Protein AF-A0A847L2K6-F1 (afdb_monomer_lite)

pLDDT: mean 93.83, std 6.28, range [61.69, 98.19]

Sequence (86 aa):
ERTTLFYANSKYPDQAVDTLAVAAYTKGEFLDIPISPCGACRQVILEVEKRYNHPIRILLYGENETYEIKSIRDLLPLSFDEDFLK

Structure (mmCIF, N/CA/C/O backbone):
data_AF-A0A847L2K6-F1
#
_entry.id   AF-A0A847L2K6-F1
#
loop_
_atom_site.group_PDB
_atom_site.id
_atom_site.type_symbol
_atom_site.label_atom_id
_atom_site.label_alt_id
_atom_site.label_comp_id
_atom_site.label_asym_id
_atom_site.label_entity_id
_atom_site.label_seq_id
_atom_site.pdbx_PDB_ins_code
_atom_site.Cartn_x
_atom_site.Cartn_y
_atom_site.Cartn_z
_atom_site.occupancy
_atom_site.B_iso_or_equiv
_atom_site.auth_seq_id
_atom_site.auth_comp_id
_atom_site.auth_asym_id
_atom_site.auth_atom_id
_atom_site.pdbx_PDB_model_num
ATOM 1 N N . GLU A 1 1 ? -1.081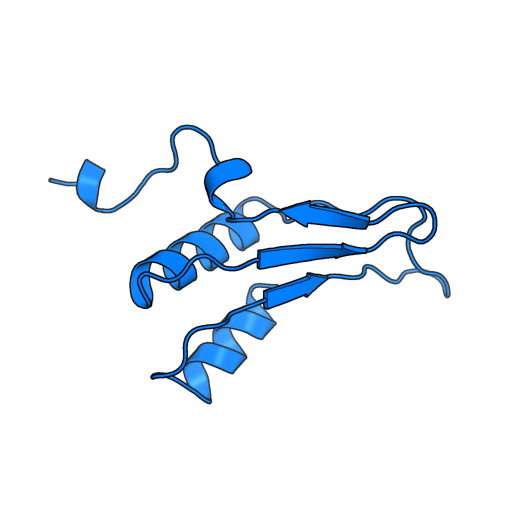 -4.342 5.258 1.00 93.81 1 GLU A N 1
ATOM 2 C CA . GLU A 1 1 ? -0.671 -4.080 3.856 1.00 93.81 1 GLU A CA 1
ATOM 3 C C . GLU A 1 1 ? 0.516 -4.935 3.425 1.00 93.81 1 GLU A C 1
ATOM 5 O O . GLU A 1 1 ? 0.340 -5.766 2.545 1.00 93.81 1 GLU A O 1
ATOM 10 N N . ARG A 1 2 ? 1.695 -4.811 4.058 1.00 95.81 2 ARG A N 1
ATOM 11 C CA . ARG A 1 2 ? 2.908 -5.567 3.663 1.00 95.81 2 ARG A CA 1
ATOM 12 C C . ARG A 1 2 ? 2.682 -7.072 3.527 1.00 95.81 2 ARG A C 1
ATOM 14 O O . ARG A 1 2 ? 3.006 -7.643 2.496 1.00 95.81 2 ARG A O 1
ATOM 21 N N . THR A 1 3 ? 2.078 -7.697 4.538 1.00 96.62 3 THR A N 1
ATOM 22 C CA . THR A 1 3 ? 1.780 -9.138 4.529 1.00 96.62 3 THR A CA 1
ATOM 23 C C . THR A 1 3 ? 0.906 -9.538 3.341 1.00 96.62 3 THR A C 1
ATOM 25 O O . THR A 1 3 ? 1.189 -10.536 2.686 1.00 96.62 3 THR A O 1
ATOM 28 N N . THR A 1 4 ? -0.116 -8.740 3.024 1.00 96.88 4 THR A N 1
ATOM 29 C CA . THR A 1 4 ? -1.012 -8.966 1.883 1.00 96.88 4 THR A CA 1
ATOM 30 C C . THR A 1 4 ? -0.253 -8.904 0.560 1.00 96.88 4 THR A C 1
ATOM 32 O O . THR A 1 4 ? -0.397 -9.799 -0.266 1.00 96.88 4 THR A O 1
ATOM 35 N N . LEU A 1 5 ? 0.597 -7.889 0.377 1.00 97.12 5 LEU A N 1
ATOM 36 C CA . LEU A 1 5 ? 1.395 -7.734 -0.843 1.00 97.12 5 LEU A CA 1
ATOM 37 C C . LEU A 1 5 ? 2.453 -8.830 -0.993 1.00 97.12 5 LEU A C 1
ATOM 39 O O . LEU A 1 5 ? 2.638 -9.353 -2.088 1.00 97.12 5 LEU A O 1
ATOM 43 N N . PHE A 1 6 ? 3.114 -9.230 0.095 1.00 96.38 6 PHE A N 1
ATOM 44 C CA . PHE A 1 6 ? 4.053 -10.352 0.061 1.00 96.38 6 PHE A CA 1
ATOM 45 C C . PHE A 1 6 ? 3.361 -11.663 -0.295 1.00 96.38 6 PHE A C 1
ATOM 47 O O . PHE A 1 6 ? 3.882 -12.431 -1.102 1.00 96.38 6 PHE A O 1
ATOM 54 N N . TYR A 1 7 ? 2.172 -11.902 0.259 1.00 97.69 7 TYR A N 1
ATOM 55 C CA . TYR A 1 7 ? 1.378 -13.068 -0.096 1.00 97.69 7 TYR A CA 1
ATOM 56 C C . TYR A 1 7 ? 0.982 -13.051 -1.576 1.00 97.69 7 TYR A C 1
ATOM 58 O O . TYR A 1 7 ? 1.213 -14.039 -2.272 1.00 97.69 7 TYR A O 1
ATOM 66 N N . ALA A 1 8 ? 0.445 -11.930 -2.071 1.00 96.56 8 ALA A N 1
ATOM 67 C CA . ALA A 1 8 ? 0.049 -11.781 -3.470 1.00 96.56 8 ALA A CA 1
ATOM 68 C C . ALA A 1 8 ? 1.234 -12.025 -4.416 1.00 96.56 8 ALA A C 1
ATOM 70 O O . ALA A 1 8 ? 1.137 -12.871 -5.297 1.00 96.56 8 ALA A O 1
ATOM 71 N N . ASN A 1 9 ? 2.385 -11.400 -4.154 1.00 95.06 9 ASN A N 1
ATOM 72 C CA . ASN A 1 9 ? 3.602 -11.584 -4.950 1.00 95.06 9 ASN A CA 1
ATOM 73 C C . ASN A 1 9 ? 4.176 -13.003 -4.881 1.00 95.06 9 ASN A C 1
ATOM 75 O O . ASN A 1 9 ? 4.836 -13.441 -5.818 1.00 95.06 9 ASN A O 1
ATOM 79 N N . SER A 1 10 ? 3.971 -13.718 -3.772 1.00 96.31 10 SER A N 1
ATOM 80 C CA . SER A 1 10 ? 4.401 -15.112 -3.648 1.00 96.31 10 SER A CA 1
ATOM 81 C C . SER A 1 10 ? 3.462 -16.074 -4.376 1.00 96.31 10 SER A C 1
ATOM 83 O O . SER A 1 10 ? 3.927 -17.094 -4.880 1.00 96.31 10 SER A O 1
ATOM 85 N N . LYS A 1 11 ? 2.155 -15.791 -4.401 1.00 97.94 11 LYS A N 1
ATOM 86 C CA . LYS A 1 11 ? 1.150 -16.653 -5.039 1.00 97.94 11 LYS A CA 1
ATOM 87 C C . LYS A 1 11 ? 0.970 -16.380 -6.526 1.00 97.94 11 LYS A C 1
ATOM 89 O O . LYS A 1 11 ? 0.741 -17.326 -7.273 1.00 97.94 11 LYS A O 1
ATOM 94 N N . TYR A 1 12 ? 1.100 -15.127 -6.938 1.00 96.81 12 TYR A N 1
ATOM 95 C CA . TYR A 1 12 ? 0.887 -14.657 -8.303 1.00 96.81 12 TYR A CA 1
ATOM 96 C C . TYR A 1 12 ? 2.075 -13.775 -8.730 1.00 96.81 12 TYR A C 1
ATOM 98 O O . TYR A 1 12 ? 1.929 -12.564 -8.870 1.00 96.81 12 TYR A O 1
ATOM 106 N N . PRO A 1 13 ? 3.280 -14.353 -8.896 1.00 95.12 13 PRO A N 1
ATOM 107 C CA . PRO A 1 13 ? 4.521 -13.593 -9.084 1.00 95.12 13 PRO A CA 1
ATOM 108 C C . PRO A 1 13 ? 4.597 -12.786 -10.386 1.00 95.12 13 PRO A C 1
ATOM 110 O O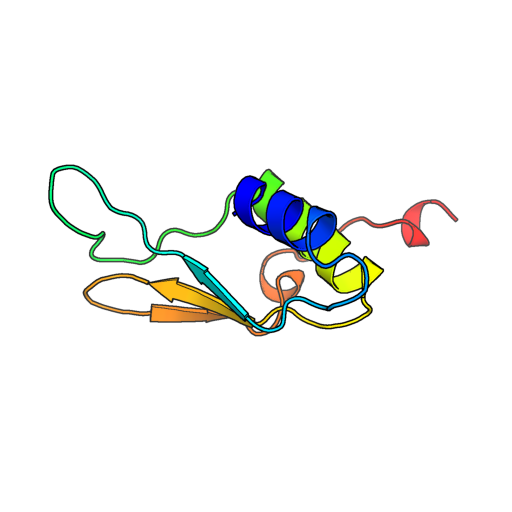 . PRO A 1 13 ? 5.432 -11.883 -10.471 1.00 95.12 13 PRO A O 1
ATOM 113 N N . ASP A 1 14 ? 3.745 -13.112 -11.361 1.00 95.88 14 ASP A N 1
ATOM 114 C CA . ASP A 1 14 ? 3.687 -12.497 -12.691 1.00 95.88 14 ASP A CA 1
ATOM 115 C C . ASP A 1 14 ? 2.436 -11.619 -12.882 1.00 95.88 14 ASP A C 1
ATOM 117 O O . ASP A 1 14 ? 2.145 -11.179 -13.993 1.00 95.88 14 ASP A O 1
ATOM 121 N N . GLN A 1 15 ? 1.660 -11.381 -11.816 1.00 96.62 15 GLN A N 1
ATOM 122 C CA . GLN A 1 15 ? 0.455 -10.552 -11.866 1.00 96.62 15 GLN A CA 1
ATOM 123 C C . GLN A 1 15 ? 0.632 -9.304 -11.006 1.00 96.62 15 GLN A C 1
ATOM 125 O O . GLN A 1 15 ? 0.874 -9.384 -9.802 1.00 96.62 15 GLN A O 1
ATOM 130 N N . ALA A 1 16 ? 0.476 -8.141 -11.636 1.00 96.81 16 ALA A N 1
ATOM 131 C CA . ALA A 1 16 ? 0.492 -6.868 -10.937 1.00 96.81 16 ALA A CA 1
ATOM 132 C C . ALA A 1 16 ? -0.742 -6.729 -10.032 1.00 96.81 16 ALA A C 1
ATOM 134 O O . ALA A 1 16 ? -1.855 -7.112 -10.399 1.00 96.81 16 ALA A O 1
ATOM 135 N N . VAL A 1 17 ? -0.549 -6.136 -8.855 1.00 97.38 17 VAL A N 1
ATOM 136 C CA . VAL A 1 17 ? -1.662 -5.710 -8.002 1.00 97.38 17 VAL A CA 1
ATOM 137 C C . VAL A 1 17 ? -2.238 -4.432 -8.595 1.00 97.38 17 VAL A C 1
ATOM 139 O O . VAL A 1 17 ? -1.513 -3.461 -8.756 1.00 97.38 17 VAL A O 1
ATOM 142 N N . ASP A 1 18 ? -3.530 -4.424 -8.909 1.00 97.25 18 ASP A N 1
ATOM 143 C CA . ASP A 1 18 ? -4.182 -3.239 -9.476 1.00 97.25 18 ASP A CA 1
ATOM 144 C C . ASP A 1 18 ? -4.685 -2.277 -8.390 1.00 97.25 18 ASP A C 1
ATOM 146 O O . ASP A 1 18 ? -4.452 -1.070 -8.434 1.00 97.25 18 ASP A O 1
ATOM 150 N N . THR A 1 19 ? -5.344 -2.827 -7.367 1.00 97.94 19 THR A N 1
ATOM 151 C CA . THR A 1 19 ? -5.963 -2.044 -6.297 1.00 97.94 19 THR A CA 1
ATOM 152 C C . THR A 1 19 ? -5.720 -2.689 -4.928 1.00 97.94 19 THR A C 1
ATOM 154 O O . THR A 1 19 ? -5.847 -3.903 -4.764 1.00 97.94 19 THR A O 1
ATOM 157 N N . LEU A 1 20 ? -5.413 -1.868 -3.921 1.00 97.88 20 LEU A N 1
ATOM 158 C CA . LEU A 1 20 ? -5.276 -2.242 -2.514 1.00 97.88 20 LEU A CA 1
ATOM 159 C C . LEU A 1 20 ? -6.311 -1.487 -1.672 1.00 97.88 20 LEU A C 1
ATOM 161 O O . LEU A 1 20 ? -6.229 -0.271 -1.534 1.00 97.88 20 LEU A O 1
ATOM 165 N N . ALA A 1 21 ? -7.246 -2.204 -1.052 1.00 97.50 21 ALA A N 1
ATOM 166 C CA . ALA A 1 21 ? -8.188 -1.628 -0.094 1.00 97.50 21 ALA A CA 1
ATOM 167 C C . ALA A 1 21 ? -7.757 -1.937 1.346 1.00 97.50 21 ALA A C 1
ATOM 169 O O . ALA A 1 21 ? -7.400 -3.074 1.666 1.00 97.50 21 ALA A O 1
ATOM 170 N N . VAL A 1 22 ? -7.793 -0.930 2.218 1.00 97.06 22 VAL A N 1
ATOM 171 C CA . VAL A 1 22 ? -7.408 -1.036 3.628 1.00 97.06 22 VAL A CA 1
ATOM 172 C C . VAL A 1 22 ? -8.535 -0.497 4.495 1.00 97.06 22 VAL A C 1
ATOM 174 O O . VAL A 1 22 ? -8.926 0.658 4.362 1.00 97.06 22 VAL A O 1
ATOM 177 N N . ALA A 1 23 ? -9.020 -1.331 5.410 1.00 96.44 23 ALA A N 1
ATOM 178 C CA . ALA A 1 23 ? -9.967 -0.952 6.448 1.00 96.44 23 ALA A CA 1
ATOM 179 C C . ALA A 1 23 ? -9.377 -1.330 7.807 1.00 96.44 23 ALA A C 1
ATOM 181 O O . ALA A 1 23 ? -8.894 -2.451 7.992 1.00 96.44 23 ALA A O 1
ATOM 182 N N . ALA A 1 24 ? -9.400 -0.395 8.751 1.00 95.75 24 ALA A N 1
ATOM 183 C CA . ALA A 1 24 ? -8.997 -0.658 10.122 1.00 95.75 24 ALA A CA 1
ATOM 184 C C . ALA A 1 24 ? -10.235 -0.928 10.975 1.00 95.75 24 ALA A C 1
ATOM 186 O O . ALA A 1 24 ? -11.185 -0.152 10.959 1.00 95.75 24 ALA A O 1
ATOM 187 N N . TYR A 1 25 ? -10.192 -2.031 11.718 1.00 96.06 25 TYR A N 1
ATOM 188 C CA . TYR A 1 25 ? -11.256 -2.467 12.611 1.00 96.06 25 TYR A CA 1
ATOM 189 C C . TYR A 1 25 ? -10.683 -2.659 14.009 1.00 96.06 25 TYR A C 1
ATOM 191 O O . TYR A 1 25 ? -9.671 -3.343 14.189 1.00 96.06 25 TYR A O 1
ATOM 199 N N . THR A 1 26 ? -11.305 -2.042 15.004 1.00 94.56 26 THR A N 1
ATOM 200 C CA . THR A 1 26 ? -10.860 -2.092 16.396 1.00 94.56 26 THR A CA 1
ATOM 201 C C . THR A 1 26 ? -12.067 -2.037 17.315 1.00 94.56 26 THR A C 1
ATOM 203 O O . THR A 1 26 ? -13.061 -1.411 16.991 1.00 94.56 26 THR A O 1
ATOM 206 N N . LYS A 1 27 ? -12.010 -2.722 18.460 1.00 93.88 27 LYS A N 1
ATOM 207 C CA . LYS A 1 27 ? -13.063 -2.687 19.497 1.00 93.88 27 LYS A CA 1
ATOM 208 C C . LYS A 1 27 ? -14.505 -2.981 19.034 1.00 93.88 27 LYS A C 1
ATOM 210 O O . LYS A 1 27 ? -15.432 -2.708 19.783 1.00 93.88 27 LYS A O 1
ATOM 215 N N . GLY A 1 28 ? -14.697 -3.620 17.882 1.00 95.62 28 GLY A N 1
ATOM 216 C CA . GLY A 1 28 ? -16.032 -3.958 17.381 1.00 95.62 28 GLY A CA 1
ATOM 217 C C . GLY A 1 28 ? -16.573 -3.015 16.304 1.00 95.62 28 GLY A C 1
ATOM 218 O O . GLY A 1 28 ? -17.697 -3.214 15.859 1.00 95.62 28 GLY A O 1
ATOM 219 N N . GLU A 1 29 ? -15.790 -2.027 15.876 1.00 96.69 29 GLU A N 1
ATOM 220 C CA . GLU A 1 29 ? -16.199 -1.003 14.912 1.00 96.69 29 GLU A CA 1
ATOM 221 C C . GLU A 1 29 ? -15.075 -0.699 13.911 1.00 96.69 29 GLU A C 1
ATOM 223 O O . GLU A 1 29 ? -13.891 -0.977 14.164 1.00 96.69 29 GLU A O 1
ATOM 228 N N . PHE A 1 30 ? -15.440 -0.163 12.743 1.00 97.12 30 PHE A N 1
ATOM 229 C CA . PHE A 1 30 ? -14.456 0.416 11.835 1.00 97.12 30 PHE A CA 1
ATOM 230 C C . PHE A 1 30 ? -14.109 1.833 12.292 1.00 97.12 30 PHE A C 1
ATOM 232 O O . PHE A 1 30 ? -14.817 2.450 13.080 1.00 97.12 30 PHE A O 1
ATOM 239 N N . LEU A 1 31 ? -12.974 2.350 11.830 1.00 96.62 31 LEU A N 1
ATOM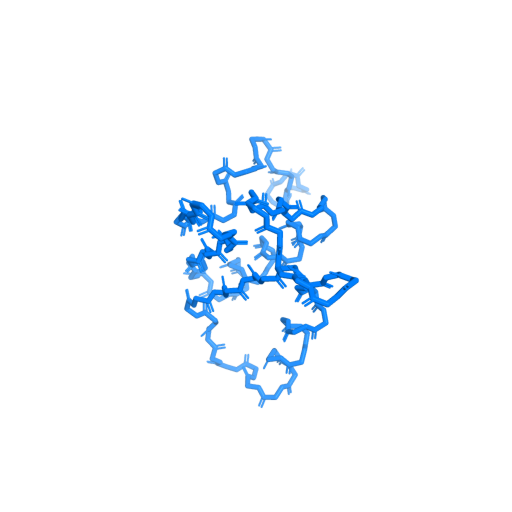 240 C CA . LEU A 1 31 ? -12.613 3.731 12.134 1.00 96.62 31 LEU A CA 1
ATOM 241 C C . LEU A 1 31 ? -13.515 4.709 11.374 1.00 96.62 31 LEU A C 1
ATOM 243 O O . LEU A 1 31 ? -13.767 4.519 10.188 1.00 96.62 31 LEU A O 1
ATOM 247 N N . ASP A 1 32 ? -13.898 5.804 12.025 1.00 96.25 32 ASP A N 1
ATOM 248 C CA . ASP A 1 32 ? -14.620 6.921 11.403 1.00 96.25 32 ASP A CA 1
ATOM 249 C C . ASP A 1 32 ? -13.852 7.548 10.232 1.00 96.25 32 ASP A C 1
ATOM 251 O O . ASP A 1 32 ? -14.427 7.874 9.194 1.00 96.25 32 ASP A O 1
ATOM 255 N N . ILE A 1 33 ? -12.541 7.726 10.423 1.00 96.38 33 ILE A N 1
ATOM 256 C CA . ILE A 1 33 ? -11.625 8.381 9.486 1.00 96.38 33 ILE A CA 1
ATOM 257 C C . ILE A 1 33 ? -10.580 7.353 9.037 1.00 96.38 33 ILE A C 1
ATOM 259 O O . ILE A 1 33 ? -10.047 6.621 9.884 1.00 96.38 33 ILE A O 1
ATOM 263 N N . PRO A 1 34 ? -10.237 7.297 7.738 1.00 96.00 34 PRO A N 1
ATOM 264 C CA . PRO A 1 34 ? -9.272 6.331 7.244 1.00 96.00 34 PRO A CA 1
ATOM 265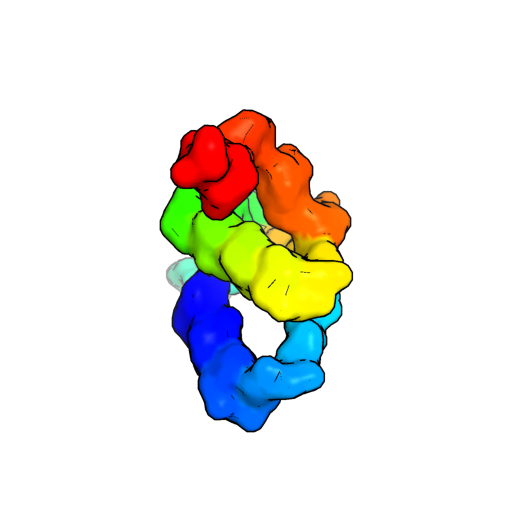 C C . PRO A 1 34 ? -7.887 6.464 7.884 1.00 96.00 34 PRO A C 1
ATOM 267 O O . PRO A 1 34 ? -7.344 7.559 8.051 1.00 96.00 34 PRO A O 1
ATOM 270 N N . ILE A 1 35 ? -7.253 5.322 8.156 1.00 94.19 35 ILE A N 1
ATOM 271 C CA . ILE A 1 35 ? -5.864 5.285 8.618 1.00 94.19 35 ILE A CA 1
ATOM 272 C C . ILE A 1 35 ? -4.895 5.326 7.435 1.0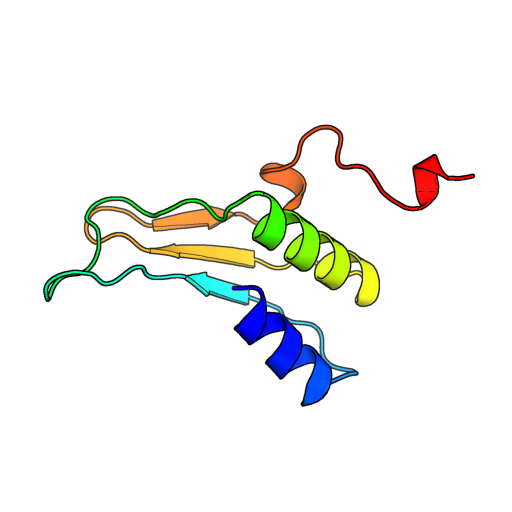0 94.19 35 ILE A C 1
ATOM 274 O O . ILE A 1 35 ? -4.996 4.541 6.493 1.00 94.19 35 ILE A O 1
ATOM 278 N N . SER A 1 36 ? -3.913 6.228 7.494 1.00 92.19 36 SER A N 1
ATOM 279 C CA . SER A 1 36 ? -2.858 6.283 6.479 1.00 92.19 36 SER A CA 1
ATOM 280 C C . SER A 1 36 ? -1.852 5.130 6.645 1.00 92.19 36 SER A C 1
ATOM 282 O O . SER A 1 36 ? -1.510 4.778 7.780 1.00 92.19 36 SER A O 1
ATOM 284 N N . PRO A 1 37 ? -1.312 4.565 5.548 1.00 94.00 37 PRO A N 1
ATOM 285 C CA . PRO A 1 37 ? -0.290 3.526 5.630 1.00 94.00 37 PRO A CA 1
ATOM 286 C C . PRO A 1 37 ? 0.973 4.068 6.308 1.00 94.00 37 PRO A C 1
ATOM 288 O O . PRO A 1 37 ? 1.403 5.196 6.043 1.00 94.00 37 PRO A O 1
ATOM 291 N N . CYS A 1 38 ? 1.612 3.259 7.156 1.00 95.06 38 CYS A N 1
ATOM 292 C CA . CYS A 1 38 ? 2.872 3.638 7.799 1.00 95.06 38 CYS A CA 1
ATOM 293 C C . CYS A 1 38 ? 4.041 3.644 6.796 1.00 95.06 38 CYS A C 1
ATOM 295 O O . CYS A 1 38 ? 3.963 3.016 5.739 1.00 95.06 38 CYS A O 1
ATOM 297 N N . GLY A 1 39 ? 5.158 4.300 7.136 1.00 93.06 39 GLY A N 1
ATOM 298 C CA . GLY A 1 39 ? 6.306 4.451 6.227 1.00 93.06 39 GLY A CA 1
ATOM 299 C C . GLY A 1 39 ? 6.827 3.128 5.650 1.00 93.06 39 GLY A C 1
ATOM 300 O O . GLY A 1 39 ? 7.069 3.032 4.452 1.00 93.06 39 GLY A O 1
ATOM 301 N N . ALA A 1 40 ? 6.896 2.072 6.465 1.00 94.50 40 ALA A N 1
ATOM 302 C CA . ALA A 1 40 ? 7.324 0.752 6.000 1.00 94.50 40 ALA A CA 1
ATOM 303 C C . ALA A 1 40 ? 6.343 0.126 4.992 1.00 94.50 40 ALA A C 1
ATOM 305 O O . ALA A 1 40 ? 6.768 -0.534 4.047 1.00 94.50 40 ALA A O 1
ATOM 306 N N . CYS A 1 41 ? 5.033 0.317 5.178 1.00 96.19 41 CYS A N 1
ATOM 307 C CA . CYS A 1 41 ? 4.035 -0.140 4.212 1.00 96.19 41 CYS A CA 1
ATOM 308 C C . CYS A 1 41 ? 4.130 0.652 2.908 1.00 96.19 41 CYS A C 1
ATOM 310 O O . CYS A 1 41 ? 4.103 0.039 1.846 1.00 96.19 41 CYS A O 1
ATOM 312 N N . ARG A 1 42 ? 4.312 1.979 2.984 1.00 95.88 42 ARG A N 1
ATOM 313 C CA . ARG A 1 42 ? 4.481 2.826 1.793 1.00 95.88 42 ARG A CA 1
ATOM 314 C C . ARG A 1 42 ? 5.684 2.395 0.954 1.00 95.88 42 ARG A C 1
ATOM 316 O O . ARG A 1 42 ? 5.545 2.259 -0.253 1.00 95.88 42 ARG A O 1
ATOM 323 N N . GLN A 1 43 ? 6.820 2.106 1.593 1.00 94.44 43 GLN A N 1
ATOM 324 C CA . GLN A 1 43 ? 8.016 1.621 0.896 1.00 94.44 43 GLN A CA 1
ATOM 325 C C . GLN A 1 43 ? 7.776 0.284 0.192 1.00 94.44 43 GLN A C 1
ATOM 327 O O . GLN A 1 43 ? 8.097 0.139 -0.978 1.00 94.44 43 GLN A O 1
ATOM 332 N N . VAL A 1 44 ? 7.126 -0.678 0.854 1.00 95.81 44 VAL A N 1
ATOM 333 C CA . VAL A 1 44 ? 6.799 -1.953 0.196 1.00 95.81 44 VAL A CA 1
ATOM 334 C C . VAL A 1 44 ? 5.859 -1.747 -0.989 1.00 95.81 44 VAL A C 1
ATOM 336 O O . VAL A 1 44 ? 6.086 -2.344 -2.032 1.00 95.81 44 VAL A O 1
ATOM 339 N N . ILE A 1 45 ? 4.827 -0.908 -0.863 1.00 96.69 45 ILE A N 1
ATOM 340 C CA . ILE A 1 45 ? 3.926 -0.620 -1.989 1.00 96.69 45 ILE A CA 1
ATOM 341 C C . ILE 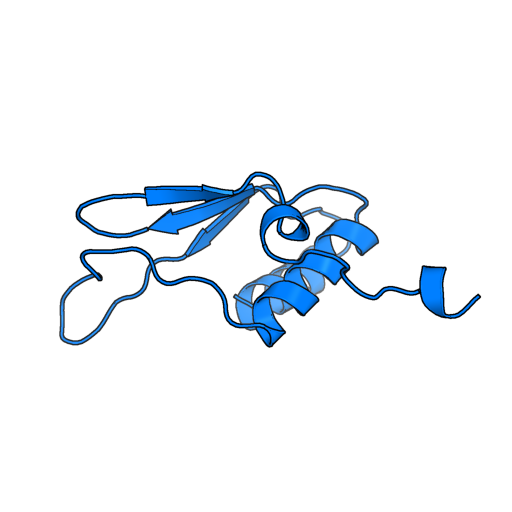A 1 45 ? 4.715 0.005 -3.152 1.00 96.69 45 ILE A C 1
ATOM 343 O O . ILE A 1 45 ? 4.512 -0.400 -4.292 1.00 96.69 45 ILE A O 1
ATOM 347 N N . LEU A 1 46 ? 5.649 0.923 -2.871 1.00 95.50 46 LEU A N 1
ATOM 348 C CA . LEU A 1 46 ? 6.475 1.582 -3.889 1.00 95.50 46 LEU A CA 1
ATOM 349 C C . LEU A 1 46 ? 7.332 0.573 -4.663 1.00 95.50 46 LEU A C 1
ATOM 351 O O . LEU A 1 46 ? 7.383 0.626 -5.890 1.00 95.50 46 LEU A O 1
ATOM 355 N N . GLU A 1 47 ? 7.952 -0.372 -3.958 1.00 94.25 47 GLU A N 1
ATOM 356 C CA . GLU A 1 47 ? 8.732 -1.451 -4.572 1.00 94.25 47 GLU A CA 1
ATOM 357 C C . GLU A 1 47 ? 7.865 -2.378 -5.432 1.00 94.25 47 GLU A C 1
ATOM 359 O O . GLU A 1 47 ? 8.287 -2.815 -6.502 1.00 94.25 47 GLU A O 1
ATOM 364 N N . VAL A 1 48 ? 6.626 -2.657 -5.010 1.00 95.75 48 VAL A N 1
ATOM 365 C CA . VAL A 1 48 ? 5.689 -3.444 -5.824 1.00 95.75 48 VAL A CA 1
ATOM 366 C C . VAL A 1 48 ? 5.289 -2.685 -7.088 1.00 95.75 48 VAL A C 1
ATOM 368 O O . VAL A 1 48 ? 5.340 -3.269 -8.170 1.00 95.75 48 VAL A O 1
ATOM 371 N N . GLU A 1 49 ? 4.952 -1.395 -6.986 1.00 95.56 49 GLU A N 1
ATOM 372 C CA . GLU A 1 49 ? 4.644 -0.575 -8.165 1.00 95.56 49 GLU A CA 1
ATOM 373 C C . GLU A 1 49 ? 5.806 -0.559 -9.164 1.00 95.56 49 GLU A C 1
ATOM 375 O O . GLU A 1 49 ? 5.583 -0.611 -10.371 1.00 95.56 49 GLU A O 1
ATOM 380 N N . LYS A 1 50 ? 7.052 -0.502 -8.674 1.00 93.88 50 LYS A N 1
ATOM 381 C CA . LYS A 1 50 ? 8.254 -0.524 -9.519 1.00 93.88 50 LYS A CA 1
ATOM 382 C C . LYS A 1 50 ? 8.493 -1.871 -10.163 1.00 93.88 50 LYS A C 1
ATOM 384 O O . LYS A 1 50 ? 8.672 -1.924 -11.375 1.00 93.88 50 LYS A O 1
ATOM 389 N N . ARG A 1 51 ? 8.434 -2.953 -9.381 1.00 94.50 51 ARG A N 1
ATOM 390 C CA . ARG A 1 51 ? 8.641 -4.322 -9.870 1.00 94.50 51 ARG A CA 1
ATOM 391 C C . ARG A 1 51 ? 7.764 -4.636 -11.079 1.00 94.50 51 ARG A C 1
ATOM 393 O O . ARG A 1 51 ? 8.236 -5.267 -12.018 1.00 94.50 51 ARG A O 1
ATOM 400 N N . TYR A 1 52 ? 6.499 -4.226 -11.035 1.00 95.56 52 TYR A N 1
ATOM 401 C CA . TYR A 1 52 ? 5.546 -4.490 -12.113 1.00 95.56 52 TYR A CA 1
ATOM 402 C C . TYR A 1 52 ? 5.367 -3.317 -13.078 1.00 95.56 52 TYR A C 1
ATOM 404 O O . TYR A 1 52 ? 4.622 -3.447 -14.045 1.00 95.56 52 TYR A O 1
ATOM 412 N N . ASN A 1 53 ? 6.025 -2.183 -12.821 1.00 95.25 53 ASN A N 1
ATOM 413 C CA . ASN A 1 53 ? 5.818 -0.924 -13.533 1.00 95.25 53 ASN A CA 1
ATOM 414 C C . ASN A 1 53 ? 4.321 -0.556 -13.664 1.00 95.25 53 ASN A C 1
ATOM 416 O O . ASN A 1 53 ? 3.864 -0.117 -14.720 1.00 95.25 53 ASN A O 1
ATOM 420 N N . HIS A 1 54 ? 3.553 -0.774 -12.591 1.00 96.50 54 HIS A N 1
ATOM 421 C CA . HIS A 1 54 ? 2.099 -0.584 -12.549 1.00 96.50 54 HIS A CA 1
ATOM 422 C C . HIS A 1 54 ? 1.705 0.156 -11.264 1.00 96.50 54 HIS A C 1
ATOM 424 O O . HIS A 1 54 ? 2.042 -0.326 -10.180 1.00 96.50 54 HIS A O 1
ATOM 430 N N . PRO A 1 55 ? 1.038 1.323 -11.339 1.00 96.62 55 PRO A N 1
ATOM 431 C CA . PRO A 1 55 ? 0.592 2.038 -10.149 1.00 96.62 55 PRO A CA 1
ATOM 432 C C . PRO A 1 55 ? -0.491 1.240 -9.417 1.00 96.62 55 PRO A C 1
ATOM 434 O O . PRO A 1 55 ? -1.387 0.679 -10.045 1.00 96.62 55 PRO A O 1
ATOM 437 N N . ILE A 1 56 ? -0.424 1.218 -8.087 1.00 97.69 56 ILE A N 1
ATOM 438 C CA . ILE A 1 56 ? -1.428 0.556 -7.256 1.00 97.69 56 ILE A CA 1
ATOM 439 C C . ILE A 1 56 ? -2.390 1.627 -6.765 1.00 97.69 56 ILE A C 1
ATOM 441 O O . ILE A 1 56 ? -2.016 2.498 -5.974 1.00 97.69 56 ILE A O 1
ATOM 445 N N . ARG A 1 57 ? -3.656 1.522 -7.170 1.00 98.19 57 ARG A N 1
ATOM 446 C CA . ARG A 1 57 ? -4.722 2.347 -6.599 1.00 98.19 57 ARG A CA 1
ATOM 447 C C . ARG A 1 57 ? -4.953 1.919 -5.153 1.00 98.19 57 ARG A C 1
ATOM 449 O O . ARG A 1 57 ? -5.186 0.745 -4.880 1.00 98.19 57 ARG A O 1
ATOM 456 N N . ILE A 1 58 ? -4.906 2.849 -4.209 1.00 98.12 58 ILE A N 1
ATOM 457 C CA . ILE A 1 58 ? -5.089 2.556 -2.786 1.00 98.12 58 ILE A CA 1
ATOM 458 C C . ILE A 1 58 ? -6.378 3.206 -2.307 1.00 98.12 58 ILE A C 1
ATOM 460 O O . ILE A 1 58 ? -6.583 4.407 -2.475 1.00 98.12 58 ILE A O 1
ATOM 464 N N . LEU A 1 59 ? -7.229 2.400 -1.681 1.00 98.00 59 LEU A N 1
ATOM 465 C CA . LEU A 1 59 ? -8.461 2.834 -1.039 1.00 98.00 59 LEU A CA 1
ATOM 466 C C . LEU A 1 59 ? -8.293 2.688 0.469 1.00 98.00 59 LEU A C 1
ATOM 468 O O . LEU A 1 59 ? -8.078 1.583 0.969 1.00 98.00 59 LEU A O 1
ATOM 472 N N . LEU A 1 60 ? -8.378 3.797 1.194 1.00 97.81 60 LEU A N 1
ATOM 473 C CA . LEU A 1 60 ? -8.343 3.808 2.651 1.00 97.81 60 LEU A CA 1
ATOM 474 C C . LEU A 1 60 ? -9.755 4.076 3.148 1.00 97.81 60 LEU A C 1
ATOM 476 O O . LEU A 1 60 ? -10.293 5.158 2.927 1.00 97.81 60 LEU A O 1
ATOM 480 N N . TYR A 1 61 ? -10.345 3.082 3.797 1.00 98.00 61 TYR A N 1
ATOM 481 C CA . TYR A 1 61 ? -11.718 3.129 4.274 1.00 98.00 61 TYR A CA 1
ATOM 482 C C . TYR A 1 61 ? -11.813 3.717 5.685 1.00 98.00 61 TYR A C 1
ATOM 484 O O . TYR A 1 61 ? -11.045 3.337 6.576 1.00 98.00 61 TYR A O 1
ATOM 492 N N . GLY A 1 62 ? -12.803 4.583 5.871 1.00 97.25 62 GLY A N 1
ATOM 493 C CA . GLY A 1 62 ? -13.379 4.993 7.142 1.00 97.25 62 GLY A CA 1
ATOM 494 C C . GLY A 1 62 ? -14.901 5.093 6.997 1.00 97.25 62 GLY A C 1
ATOM 495 O O . GLY A 1 62 ? -15.416 5.182 5.881 1.00 97.25 62 GLY A O 1
ATOM 496 N N . GLU A 1 63 ? -15.638 5.037 8.103 1.00 96.75 63 GLU A N 1
ATOM 497 C CA . GLU A 1 63 ? -17.107 5.039 8.059 1.00 96.75 63 GLU A CA 1
ATOM 498 C C . GLU A 1 63 ? -17.683 6.344 7.493 1.00 96.75 63 GLU A C 1
ATOM 500 O O . GLU A 1 63 ? -18.682 6.315 6.774 1.00 96.75 63 GLU A O 1
ATOM 505 N N . ASN A 1 64 ? -17.032 7.480 7.761 1.00 97.25 64 ASN A N 1
ATOM 506 C CA . ASN A 1 64 ? -17.499 8.788 7.300 1.00 97.25 64 ASN A CA 1
ATOM 507 C C . ASN A 1 64 ? -16.927 9.182 5.933 1.00 97.25 64 ASN A C 1
ATOM 509 O O . ASN A 1 64 ? -17.538 9.973 5.213 1.00 97.25 64 ASN A O 1
ATOM 513 N N . GLU A 1 65 ? -15.756 8.658 5.566 1.00 96.56 65 GLU A N 1
ATOM 514 C CA . GLU A 1 65 ? -15.087 8.999 4.312 1.00 96.56 65 GLU A CA 1
ATOM 515 C C . GLU A 1 65 ? -14.135 7.900 3.832 1.00 96.56 65 GLU A C 1
ATOM 517 O O . GLU A 1 65 ? -13.663 7.064 4.595 1.00 96.56 65 GLU A O 1
ATOM 522 N N . THR A 1 66 ? -13.814 7.913 2.539 1.00 97.75 66 THR A N 1
ATOM 523 C CA . THR A 1 66 ? -12.809 7.024 1.948 1.00 97.75 66 THR A CA 1
ATOM 524 C C . THR A 1 66 ? -11.808 7.858 1.169 1.00 97.75 66 THR A C 1
ATOM 526 O O . THR A 1 66 ? -12.195 8.627 0.288 1.00 97.75 66 THR A O 1
ATOM 529 N N . TYR A 1 67 ? -10.520 7.686 1.461 1.00 97.56 67 TYR A N 1
ATOM 530 C CA . TYR A 1 67 ? -9.469 8.295 0.653 1.00 97.56 67 TYR A CA 1
ATOM 531 C C . TYR A 1 67 ? -9.111 7.386 -0.513 1.00 97.56 67 TYR A C 1
ATOM 533 O O . TYR A 1 67 ? -8.864 6.192 -0.340 1.00 97.56 67 TYR A O 1
ATOM 541 N N . GLU A 1 68 ? -9.031 7.983 -1.696 1.00 97.69 68 GLU A N 1
ATOM 542 C CA . GLU A 1 68 ? -8.488 7.350 -2.887 1.00 97.69 68 GLU A CA 1
ATOM 543 C C . GLU A 1 68 ? -7.132 7.965 -3.218 1.00 97.69 68 GLU A C 1
ATOM 545 O O . GLU A 1 68 ? -6.999 9.178 -3.378 1.00 97.69 68 GLU A O 1
ATOM 550 N N . ILE A 1 69 ? -6.130 7.105 -3.357 1.00 96.94 69 ILE A N 1
ATOM 551 C CA . ILE A 1 69 ? -4.774 7.468 -3.751 1.00 96.94 69 ILE A CA 1
ATOM 552 C C . ILE A 1 69 ? -4.466 6.707 -5.039 1.00 96.94 69 ILE A C 1
ATOM 554 O O . ILE A 1 69 ? -4.642 5.490 -5.098 1.00 96.94 69 ILE A O 1
ATOM 558 N N . LYS A 1 70 ? -4.019 7.408 -6.083 1.00 96.19 70 LYS A N 1
ATOM 559 C CA . LYS A 1 70 ? -3.799 6.793 -7.403 1.00 96.19 70 LYS A CA 1
ATOM 560 C C . LYS A 1 70 ? -2.494 6.006 -7.471 1.00 96.19 70 LYS A C 1
ATOM 562 O O . LYS A 1 70 ? -2.426 5.019 -8.193 1.00 96.19 70 LYS A O 1
ATOM 567 N N . SER A 1 71 ? -1.481 6.452 -6.735 1.00 95.25 71 SER A N 1
ATOM 568 C CA . SER A 1 71 ? -0.204 5.762 -6.564 1.00 95.25 71 SER A CA 1
ATOM 569 C C . SER A 1 71 ? 0.397 6.120 -5.213 1.00 95.25 71 SER A C 1
ATOM 571 O O . SER A 1 71 ? 0.252 7.243 -4.727 1.00 95.25 71 SER A O 1
ATOM 573 N N . ILE A 1 72 ? 1.146 5.196 -4.611 1.00 95.44 72 ILE A N 1
ATOM 574 C CA . ILE A 1 72 ? 1.821 5.476 -3.335 1.00 95.44 72 ILE A CA 1
ATOM 575 C C . ILE A 1 72 ? 2.843 6.620 -3.422 1.00 95.44 72 ILE A C 1
ATOM 577 O O . ILE A 1 72 ? 3.180 7.214 -2.396 1.00 95.44 72 ILE A O 1
ATOM 581 N N . ARG A 1 73 ? 3.308 6.958 -4.632 1.00 92.19 73 ARG A N 1
ATOM 582 C CA . ARG A 1 73 ? 4.199 8.100 -4.886 1.00 92.19 73 ARG A CA 1
ATOM 583 C C . ARG A 1 73 ? 3.588 9.425 -4.427 1.00 92.19 73 ARG A C 1
ATOM 585 O O . ARG A 1 73 ? 4.317 10.275 -3.923 1.00 92.19 73 ARG A O 1
ATOM 592 N N . ASP A 1 74 ? 2.262 9.553 -4.476 1.00 91.94 74 ASP A N 1
ATOM 593 C CA . ASP A 1 74 ? 1.542 10.740 -3.994 1.00 91.94 74 ASP A CA 1
ATOM 594 C C . ASP A 1 74 ? 1.706 10.945 -2.472 1.00 91.94 74 ASP A C 1
ATOM 596 O O . ASP A 1 74 ? 1.560 12.055 -1.964 1.00 91.94 74 ASP A O 1
ATOM 600 N N . LEU A 1 75 ? 2.046 9.883 -1.728 1.00 90.44 75 LEU A N 1
ATOM 601 C CA . LEU A 1 75 ? 2.268 9.903 -0.277 1.00 90.44 75 LEU A CA 1
ATOM 602 C C . LEU A 1 75 ? 3.751 9.880 0.134 1.00 90.44 75 LEU A C 1
ATOM 604 O O . LEU A 1 75 ? 4.046 9.792 1.335 1.00 90.44 75 LEU A O 1
ATOM 608 N N . LEU A 1 76 ? 4.676 9.909 -0.829 1.00 89.12 76 LEU A N 1
ATOM 609 C CA . LEU A 1 76 ? 6.123 9.824 -0.617 1.00 89.12 76 LEU A CA 1
ATOM 610 C C . LEU A 1 76 ? 6.863 10.856 -1.491 1.00 89.12 76 LEU A C 1
ATOM 612 O O . LEU A 1 76 ? 7.521 10.480 -2.465 1.00 89.12 76 LEU A O 1
ATOM 616 N N . PRO A 1 77 ? 6.797 12.159 -1.157 1.00 82.81 77 PRO A N 1
ATOM 617 C CA . PRO A 1 77 ? 7.614 13.153 -1.842 1.00 82.81 77 PRO A CA 1
ATOM 618 C C . PRO A 1 77 ? 9.099 12.823 -1.659 1.00 82.81 77 PRO A C 1
ATOM 620 O O . PRO A 1 77 ? 9.523 12.462 -0.560 1.00 82.81 77 PRO A O 1
ATOM 623 N N . LEU A 1 78 ? 9.881 12.968 -2.735 1.00 83.19 78 LEU A N 1
ATOM 624 C CA . LEU A 1 78 ? 11.318 12.655 -2.754 1.00 83.19 78 LEU A CA 1
ATOM 625 C C . LEU A 1 78 ? 11.617 11.199 -2.353 1.00 83.19 78 LEU A C 1
ATOM 627 O O . LEU A 1 78 ? 12.586 10.926 -1.645 1.00 83.19 78 LEU A O 1
ATOM 631 N N . SER A 1 79 ? 10.761 10.259 -2.771 1.00 80.75 79 SER A N 1
ATOM 632 C CA . SER A 1 79 ? 10.965 8.835 -2.513 1.00 80.75 79 SER A CA 1
ATOM 633 C C . SER A 1 79 ? 12.336 8.377 -3.014 1.00 80.75 79 SER A C 1
ATOM 635 O O . SER A 1 79 ? 12.629 8.511 -4.201 1.00 80.75 79 SER A O 1
ATOM 637 N N . PHE A 1 80 ? 13.141 7.814 -2.116 1.00 79.75 80 PHE A N 1
ATOM 638 C CA . PHE A 1 80 ? 14.414 7.188 -2.459 1.00 79.75 80 PHE A CA 1
ATOM 639 C C . PHE A 1 80 ? 14.195 5.906 -3.261 1.00 79.75 80 PHE A C 1
ATOM 641 O O . PHE A 1 80 ? 13.277 5.138 -2.961 1.00 79.75 80 PHE A O 1
ATOM 648 N N . ASP A 1 81 ? 15.064 5.665 -4.239 1.00 77.06 81 ASP A N 1
ATOM 649 C CA . ASP A 1 81 ? 15.085 4.436 -5.018 1.00 77.06 81 ASP A CA 1
ATOM 650 C C . ASP A 1 81 ? 16.435 4.119 -5.650 1.00 77.06 81 ASP A C 1
ATOM 652 O O . ASP A 1 81 ? 17.419 4.822 -5.426 1.00 77.06 81 ASP A O 1
ATOM 656 N N . GLU A 1 82 ? 16.484 3.022 -6.407 1.00 77.75 82 GLU A N 1
ATOM 657 C CA . GLU A 1 82 ? 17.704 2.555 -7.061 1.00 77.75 82 GLU A CA 1
ATOM 658 C C . GLU A 1 82 ? 18.322 3.579 -8.022 1.00 77.75 82 GLU A C 1
ATOM 660 O O . GLU A 1 82 ? 19.533 3.533 -8.238 1.00 77.75 82 GLU A O 1
ATOM 665 N N . ASP A 1 83 ? 17.553 4.538 -8.552 1.00 78.56 83 ASP A N 1
ATOM 666 C CA . ASP A 1 83 ? 18.106 5.578 -9.420 1.00 78.56 83 ASP A CA 1
ATOM 667 C C . ASP A 1 83 ? 19.020 6.541 -8.647 1.00 78.56 83 ASP A C 1
ATOM 669 O O . ASP A 1 83 ? 19.918 7.131 -9.244 1.00 78.56 83 ASP A O 1
ATOM 673 N N . PHE A 1 84 ? 18.876 6.642 -7.320 1.00 79.62 84 PHE A N 1
ATOM 674 C CA . PHE A 1 84 ? 19.772 7.419 -6.452 1.00 79.62 84 PHE A CA 1
ATOM 675 C C . PHE A 1 84 ? 21.059 6.678 -6.063 1.00 79.62 84 PHE A C 1
ATOM 677 O O . PHE A 1 84 ? 21.930 7.269 -5.425 1.00 79.62 84 PHE A O 1
ATOM 684 N N . LEU A 1 85 ? 21.176 5.389 -6.396 1.00 79.25 85 LEU A N 1
ATOM 685 C CA . LEU A 1 85 ? 22.374 4.579 -6.144 1.00 79.25 85 LEU A CA 1
ATOM 686 C C . LEU A 1 85 ? 23.317 4.508 -7.357 1.00 79.25 85 LEU A C 1
ATOM 688 O O . LEU A 1 85 ? 24.328 3.807 -7.288 1.00 79.25 85 LEU A O 1
ATOM 692 N N . LYS A 1 86 ? 22.977 5.197 -8.451 1.00 61.69 86 LYS A N 1
ATOM 693 C CA . LYS A 1 86 ? 23.772 5.278 -9.683 1.00 61.69 86 LYS A CA 1
ATOM 694 C C . LYS A 1 86 ? 24.823 6.384 -9.636 1.00 61.69 86 LYS A C 1
ATOM 696 O O . LYS A 1 86 ? 24.556 7.446 -9.033 1.00 61.69 86 LYS A O 1
#

Secondary structure (DSSP, 8-state):
-HHHHHHHHHH-TTS---EEEEE-EETTEE-SSPPPPPHHHHHHHHHHHHHHT-PPEEEEE-SS-EEEES-GGGG-TT---GGGG-

Foldseek 3Di:
DLVVVVVCCVVPVLDAAAEAEDWDDDPHGTAQDFDDDDPVVLVSQVVSCVSNVHFYWYWTDHPNDIDTDRHSCVVPVPDDDPVVVD

Radius of gyration: 13.89 Å; chains: 1; bounding box: 41×30×33 Å